Protein AF-A0A7S8EHL2-F1 (afdb_monomer_lite)

Secondary structure (DSSP, 8-state):
-PPPPHHHHHHHHHHHHHHHHHHHHHHHHHHHHHHT--SS--SHHHHHHHHHHHHHHHHHHHHHTSPPPPEEEETTTTEEEEPP-

Structure (mmCIF, N/CA/C/O backbone):
data_AF-A0A7S8EHL2-F1
#
_entry.id   AF-A0A7S8EHL2-F1
#
loop_
_atom_site.group_PDB
_atom_site.id
_atom_site.type_symbol
_atom_site.label_atom_id
_atom_site.label_alt_id
_atom_site.label_comp_id
_atom_site.label_asym_id
_atom_site.label_entity_id
_atom_site.label_seq_id
_atom_site.pdbx_PDB_ins_code
_atom_site.Cartn_x
_atom_site.Cartn_y
_atom_site.Cartn_z
_atom_site.occupancy
_atom_site.B_iso_or_equiv
_atom_site.auth_seq_id
_atom_site.auth_comp_id
_atom_site.auth_asym_id
_atom_site.auth_atom_id
_atom_site.pdbx_PDB_model_num
ATOM 1 N N . MET A 1 1 ? -12.096 27.406 9.856 1.00 46.38 1 MET A N 1
ATOM 2 C CA . MET A 1 1 ? -11.708 25.995 10.068 1.00 46.38 1 MET A CA 1
ATOM 3 C C . MET A 1 1 ? -12.417 25.525 11.327 1.00 46.38 1 MET A C 1
ATOM 5 O O . MET A 1 1 ? -12.098 26.029 12.393 1.00 46.38 1 MET A O 1
ATOM 9 N N . GLY A 1 2 ? -13.471 24.717 11.188 1.00 51.75 2 GLY A N 1
ATOM 10 C CA . GLY A 1 2 ? -14.265 24.235 12.325 1.00 51.75 2 GLY A CA 1
ATOM 11 C C . GLY A 1 2 ? -13.493 23.201 13.143 1.00 51.75 2 GLY A C 1
ATOM 12 O O . GLY A 1 2 ? -12.712 22.437 12.577 1.00 51.75 2 GLY A O 1
ATOM 13 N N . ALA A 1 3 ? -13.677 23.210 14.464 1.00 57.72 3 ALA A N 1
ATOM 14 C CA . ALA A 1 3 ? -13.093 22.213 15.354 1.00 57.72 3 ALA A CA 1
ATOM 15 C C . ALA A 1 3 ? -13.649 20.821 15.013 1.00 57.72 3 ALA A C 1
ATOM 17 O O . ALA A 1 3 ? -14.866 20.657 14.931 1.00 57.72 3 ALA A O 1
ATOM 18 N N . LYS A 1 4 ? -12.761 19.841 14.807 1.00 68.00 4 LYS A N 1
ATOM 19 C CA . LYS A 1 4 ? -13.146 18.435 14.626 1.00 68.00 4 LYS A CA 1
ATOM 20 C C . LYS A 1 4 ? -13.817 17.928 15.901 1.00 68.00 4 LYS A C 1
ATOM 22 O O . LYS A 1 4 ? -13.351 18.222 17.004 1.00 68.00 4 LYS A O 1
ATOM 27 N N . SER A 1 5 ? -14.893 17.166 15.759 1.00 81.94 5 SER A N 1
ATOM 28 C CA . SER A 1 5 ? -15.498 16.464 16.887 1.00 81.94 5 SER A CA 1
ATOM 29 C C . SER A 1 5 ? -14.546 15.382 17.417 1.00 81.94 5 SER A C 1
ATOM 31 O O . SER A 1 5 ? -13.734 14.826 16.676 1.00 81.94 5 SER A O 1
ATOM 33 N N . ILE A 1 6 ? -14.652 15.052 18.708 1.00 78.38 6 ILE A N 1
ATOM 34 C CA . ILE A 1 6 ? -13.861 13.972 19.331 1.00 78.38 6 ILE A CA 1
ATOM 35 C C . ILE A 1 6 ? -14.076 12.646 18.583 1.00 78.38 6 ILE A C 1
ATOM 37 O O . ILE A 1 6 ? -13.141 11.874 18.392 1.00 78.38 6 ILE A O 1
ATOM 41 N N . SER A 1 7 ? -15.300 12.410 18.115 1.00 75.06 7 SER A N 1
ATOM 42 C CA . SER A 1 7 ? -15.684 11.228 17.345 1.00 75.06 7 SER A CA 1
ATOM 43 C C . SER A 1 7 ? -14.951 11.131 16.005 1.00 75.06 7 SER A C 1
ATOM 45 O O . SER A 1 7 ? -14.485 10.052 15.655 1.00 75.06 7 SER A O 1
ATOM 47 N N . GLU A 1 8 ? -14.806 12.243 15.277 1.00 74.75 8 GLU A N 1
ATOM 48 C CA . GLU A 1 8 ? -14.049 12.283 14.017 1.00 74.75 8 GLU A CA 1
ATOM 49 C C . GLU A 1 8 ? -12.558 12.034 14.247 1.00 74.75 8 GLU A C 1
ATOM 51 O O . GLU A 1 8 ? -11.941 11.286 13.496 1.00 74.75 8 GLU A O 1
ATOM 56 N N . ALA A 1 9 ? -11.981 12.607 15.306 1.00 72.62 9 ALA A N 1
ATOM 57 C CA . ALA A 1 9 ? -10.572 12.397 15.633 1.00 72.62 9 ALA A CA 1
ATOM 58 C C . ALA A 1 9 ? -10.267 10.931 15.993 1.00 72.62 9 ALA A C 1
ATOM 60 O O . ALA A 1 9 ? -9.249 10.390 15.568 1.00 72.62 9 ALA A O 1
ATOM 61 N N . LEU A 1 10 ? -11.159 10.274 16.745 1.00 74.44 10 LEU A N 1
ATOM 62 C CA . LEU A 1 10 ? -11.029 8.852 17.080 1.00 74.44 10 LEU A CA 1
ATOM 63 C C . LEU A 1 10 ? -11.162 7.955 15.846 1.00 74.44 10 LEU A C 1
ATOM 65 O O . LEU A 1 10 ? -10.427 6.978 15.725 1.00 74.44 10 LEU A O 1
ATOM 69 N N . TRP A 1 11 ? -12.066 8.298 14.928 1.00 78.56 11 TRP A N 1
ATOM 70 C CA . TRP A 1 11 ? -12.211 7.588 13.659 1.00 78.56 11 TRP A CA 1
ATOM 71 C C . TRP A 1 11 ? -10.967 7.712 12.781 1.00 78.56 11 TRP A C 1
ATOM 73 O O . TRP A 1 11 ? -10.492 6.702 12.277 1.00 78.56 11 TRP A O 1
ATOM 83 N N . GLU A 1 12 ? -10.415 8.919 12.633 1.00 79.94 12 GLU A N 1
ATOM 84 C CA . GLU A 1 12 ? -9.180 9.146 11.869 1.00 79.94 12 GLU A CA 1
ATOM 85 C C . GLU A 1 12 ? -7.989 8.373 12.448 1.00 79.94 12 GLU A C 1
ATOM 87 O O . GLU A 1 12 ? -7.172 7.848 11.695 1.00 79.94 12 GLU A O 1
ATOM 92 N N . GLU A 1 13 ? -7.882 8.288 13.775 1.00 80.81 13 GLU A N 1
ATOM 93 C CA . GLU A 1 13 ? -6.790 7.562 14.422 1.00 80.81 13 GLU A CA 1
ATOM 94 C C . GLU A 1 13 ? -6.951 6.043 14.288 1.00 80.81 13 GLU A C 1
ATOM 96 O O . GLU A 1 13 ? -5.989 5.356 13.951 1.00 80.81 13 GLU A O 1
ATOM 101 N N . ALA A 1 14 ? -8.163 5.511 14.478 1.00 79.50 14 ALA A N 1
ATOM 102 C CA . ALA A 1 14 ? -8.441 4.091 14.261 1.00 79.50 14 ALA A CA 1
ATOM 103 C C . ALA A 1 14 ? -8.175 3.682 12.805 1.00 79.50 14 ALA A C 1
ATOM 105 O O . ALA A 1 14 ? -7.541 2.662 12.544 1.00 79.50 14 ALA A O 1
ATOM 106 N N . ASP A 1 15 ? -8.604 4.517 11.862 1.00 80.94 15 ASP A N 1
ATOM 107 C CA . ASP A 1 15 ? -8.354 4.351 10.438 1.00 80.94 15 ASP A CA 1
ATOM 108 C C . ASP A 1 15 ? -6.851 4.414 10.118 1.00 80.94 15 ASP A C 1
ATOM 110 O O . ASP A 1 15 ? -6.334 3.535 9.433 1.00 80.94 15 ASP A O 1
ATOM 114 N N . ARG A 1 16 ? -6.097 5.368 10.674 1.00 80.62 16 ARG A N 1
ATOM 115 C CA . ARG A 1 16 ? -4.635 5.418 10.503 1.00 80.62 16 ARG A CA 1
ATOM 116 C C . ARG A 1 16 ? -3.951 4.157 11.029 1.00 80.62 16 ARG A C 1
ATOM 118 O O . ARG A 1 16 ? -3.090 3.609 10.347 1.00 80.62 16 ARG A O 1
ATOM 125 N N . LEU A 1 17 ? -4.323 3.696 12.222 1.00 83.81 17 LEU A N 1
ATOM 126 C CA . LEU A 1 17 ? -3.749 2.491 12.827 1.00 83.81 17 LEU A CA 1
ATOM 127 C C . LEU A 1 17 ? -4.038 1.247 11.989 1.00 83.81 17 LEU A C 1
ATOM 129 O O . LEU A 1 17 ? -3.147 0.421 11.803 1.00 83.81 17 LEU A O 1
ATOM 133 N N . LEU A 1 18 ? -5.249 1.152 11.437 1.00 83.81 18 LEU A N 1
ATOM 134 C CA . LEU A 1 18 ? -5.648 0.054 10.565 1.00 83.81 18 LEU A CA 1
ATOM 135 C C . LEU A 1 18 ? -4.791 -0.016 9.293 1.00 83.81 18 LEU A C 1
ATOM 137 O O . LEU A 1 18 ? -4.434 -1.099 8.841 1.00 83.81 18 LEU A O 1
ATOM 141 N N . HIS A 1 19 ? -4.433 1.139 8.732 1.00 85.94 19 HIS A N 1
ATOM 142 C CA . HIS A 1 19 ? -3.666 1.216 7.489 1.00 85.94 19 HIS A CA 1
ATOM 143 C C . HIS A 1 19 ? -2.148 1.237 7.707 1.00 85.94 19 HIS A C 1
ATOM 145 O O . HIS A 1 19 ? -1.408 1.054 6.745 1.00 85.94 19 HIS A O 1
ATOM 151 N N . ALA A 1 20 ? -1.660 1.441 8.935 1.00 86.75 20 ALA A N 1
ATOM 152 C CA . ALA A 1 20 ? -0.252 1.738 9.203 1.00 86.75 20 ALA A CA 1
ATOM 153 C C . ALA A 1 20 ? 0.722 0.696 8.625 1.00 86.75 20 ALA A C 1
ATOM 155 O O . ALA A 1 20 ? 1.706 1.071 7.988 1.00 86.75 20 ALA A O 1
ATOM 156 N N . GLN A 1 21 ? 0.444 -0.600 8.809 1.00 87.12 21 GLN A N 1
ATOM 157 C CA . GLN A 1 21 ? 1.311 -1.663 8.289 1.00 87.12 21 GLN A CA 1
ATOM 158 C C . GLN A 1 21 ? 1.267 -1.730 6.756 1.00 87.12 21 GLN A C 1
ATOM 160 O O . GLN A 1 21 ? 2.31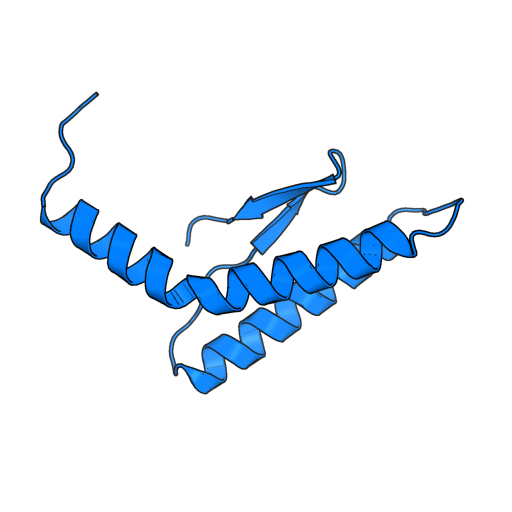0 -1.756 6.105 1.00 87.12 21 GLN A O 1
ATOM 165 N N . TYR A 1 22 ? 0.067 -1.663 6.179 1.00 89.12 22 TYR A N 1
ATOM 166 C CA . TYR A 1 22 ? -0.131 -1.617 4.732 1.00 89.12 22 TYR A CA 1
ATOM 167 C C . TYR A 1 22 ? 0.588 -0.418 4.086 1.00 89.12 22 TYR A C 1
ATOM 169 O O . TYR A 1 22 ? 1.246 -0.568 3.055 1.00 89.12 22 TYR A O 1
ATOM 177 N N . GLU A 1 23 ? 0.543 0.766 4.704 1.00 88.94 23 GLU A N 1
ATOM 178 C CA . GLU A 1 23 ? 1.263 1.944 4.211 1.00 88.94 23 GLU A CA 1
ATOM 179 C C . GLU A 1 23 ? 2.785 1.753 4.219 1.00 88.94 23 GLU A C 1
ATOM 181 O O . GLU A 1 23 ? 3.464 2.223 3.301 1.00 88.94 23 GLU A O 1
ATOM 186 N N . VAL A 1 24 ? 3.334 1.100 5.248 1.00 89.62 24 VAL A N 1
ATOM 187 C CA . VAL A 1 24 ? 4.772 0.802 5.341 1.00 89.62 24 VAL A CA 1
ATOM 188 C C . VAL A 1 24 ? 5.188 -0.154 4.224 1.00 89.62 24 VAL A C 1
ATOM 190 O O . VAL A 1 24 ? 6.137 0.142 3.495 1.00 89.62 24 VAL A O 1
ATOM 193 N N . ASP A 1 25 ? 4.442 -1.239 4.028 1.00 90.19 25 ASP A N 1
ATOM 194 C CA . ASP A 1 25 ? 4.748 -2.240 3.003 1.00 90.19 25 ASP A CA 1
ATOM 195 C C . ASP A 1 25 ? 4.635 -1.653 1.588 1.00 90.19 25 ASP A C 1
ATOM 197 O O . ASP A 1 25 ? 5.499 -1.874 0.737 1.00 90.19 25 ASP A O 1
ATOM 201 N N . ALA A 1 26 ? 3.614 -0.828 1.343 1.00 87.81 26 ALA A N 1
ATOM 202 C CA . ALA A 1 26 ? 3.430 -0.138 0.072 1.00 87.81 26 ALA A CA 1
ATOM 203 C C . ALA A 1 26 ? 4.574 0.844 -0.235 1.00 87.81 26 ALA A C 1
ATOM 205 O O . ALA A 1 26 ? 5.057 0.898 -1.369 1.00 87.81 26 ALA A O 1
ATOM 206 N N . LYS A 1 27 ? 5.061 1.588 0.771 1.00 86.75 27 LYS A N 1
ATOM 207 C CA . LYS A 1 27 ? 6.247 2.455 0.631 1.00 86.75 27 LYS A CA 1
ATOM 208 C C . LYS A 1 27 ? 7.499 1.643 0.316 1.00 86.75 27 LYS A C 1
ATOM 210 O O . LYS A 1 27 ? 8.329 2.082 -0.481 1.00 86.75 27 LYS A O 1
ATOM 215 N N . ASP A 1 28 ? 7.629 0.457 0.900 1.00 89.69 28 ASP A N 1
ATOM 216 C CA . ASP A 1 28 ? 8.742 -0.445 0.627 1.00 89.69 28 ASP A CA 1
ATOM 217 C C . ASP A 1 28 ? 8.714 -1.010 -0.794 1.00 89.69 28 ASP A C 1
ATOM 219 O O . ASP A 1 28 ? 9.760 -1.036 -1.453 1.00 89.69 28 ASP A O 1
ATOM 223 N N . VAL A 1 29 ? 7.537 -1.394 -1.298 1.00 88.81 29 VAL A N 1
ATOM 224 C CA . VAL A 1 29 ? 7.352 -1.774 -2.706 1.00 88.81 29 VAL A CA 1
ATOM 225 C C . VAL A 1 29 ? 7.728 -0.616 -3.616 1.00 88.81 29 VAL A C 1
ATOM 227 O O . VAL A 1 29 ? 8.591 -0.787 -4.477 1.00 88.81 29 VAL A O 1
ATOM 230 N N . PHE A 1 30 ? 7.166 0.570 -3.381 1.00 85.81 30 PHE A N 1
ATOM 231 C CA . PHE A 1 30 ? 7.450 1.750 -4.193 1.00 85.81 30 PHE A CA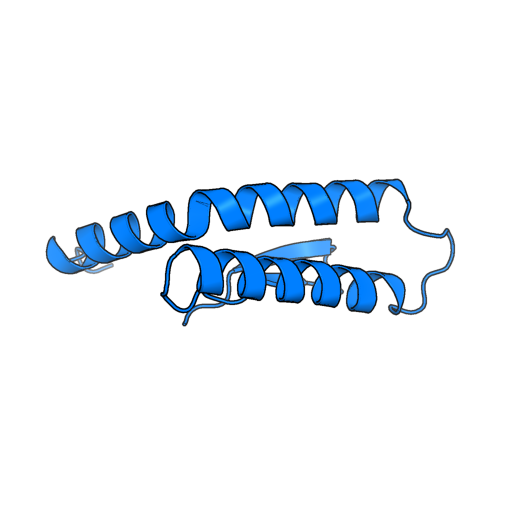 1
ATOM 232 C C . PHE A 1 30 ? 8.947 2.079 -4.213 1.00 85.81 30 PHE A C 1
ATOM 234 O O . PHE A 1 30 ? 9.534 2.243 -5.277 1.00 85.81 30 PHE A O 1
ATOM 241 N N . ARG A 1 31 ? 9.615 2.070 -3.054 1.00 85.44 31 ARG A N 1
ATOM 242 C CA . ARG A 1 31 ? 11.065 2.294 -2.954 1.00 85.44 31 ARG A CA 1
ATOM 243 C C . ARG A 1 31 ? 11.869 1.288 -3.781 1.00 85.44 31 ARG A C 1
ATOM 245 O O . ARG A 1 31 ? 12.809 1.678 -4.471 1.00 85.44 31 ARG A O 1
ATOM 252 N N . ARG A 1 32 ? 11.528 -0.005 -3.718 1.00 85.44 32 ARG A N 1
ATOM 253 C CA . ARG A 1 32 ? 12.193 -1.041 -4.530 1.00 85.44 32 ARG A CA 1
ATOM 254 C C . ARG A 1 32 ? 11.945 -0.826 -6.019 1.00 85.44 32 ARG A C 1
ATOM 256 O O . ARG A 1 32 ? 12.865 -1.029 -6.807 1.00 85.44 32 ARG A O 1
ATOM 263 N N . PHE A 1 33 ? 10.743 -0.400 -6.387 1.00 84.25 33 PHE A N 1
ATOM 264 C CA . PHE A 1 33 ? 10.385 -0.075 -7.762 1.00 84.25 33 PHE A CA 1
ATOM 265 C C . PHE A 1 33 ? 11.167 1.121 -8.302 1.00 84.25 33 PHE A C 1
ATOM 267 O O . PHE A 1 33 ? 11.743 1.015 -9.383 1.00 84.25 33 PHE A O 1
ATOM 274 N N . SER A 1 34 ? 11.254 2.213 -7.542 1.00 80.19 34 SER A N 1
ATOM 275 C CA . SER A 1 34 ? 11.993 3.419 -7.933 1.00 80.19 34 SER A CA 1
ATOM 276 C C . SER A 1 34 ? 13.494 3.159 -8.067 1.00 80.19 34 SER A C 1
ATOM 278 O O . SER A 1 34 ? 14.130 3.663 -8.985 1.00 80.19 34 SER A O 1
ATOM 280 N N . ASN A 1 35 ? 14.067 2.307 -7.208 1.00 82.19 35 ASN A N 1
ATOM 281 C CA . ASN A 1 35 ? 15.485 1.934 -7.287 1.00 82.19 35 ASN A CA 1
ATOM 282 C C . ASN A 1 35 ? 15.833 1.056 -8.500 1.00 82.19 35 ASN A C 1
ATOM 284 O O . ASN A 1 35 ? 17.007 0.941 -8.843 1.00 82.19 35 ASN A O 1
ATOM 288 N N . ASN A 1 36 ? 14.840 0.413 -9.118 1.00 81.69 36 ASN A N 1
ATOM 289 C CA . ASN A 1 36 ? 15.023 -0.494 -10.252 1.00 81.69 36 ASN A CA 1
ATOM 290 C C . ASN A 1 36 ? 14.305 0.005 -11.514 1.00 81.69 36 ASN A C 1
ATOM 292 O O . ASN A 1 36 ? 14.039 -0.789 -12.415 1.00 81.69 36 ASN A O 1
ATOM 296 N N . GLN A 1 37 ? 13.967 1.297 -11.578 1.00 75.94 37 GLN A N 1
ATOM 297 C CA . GLN A 1 37 ? 13.241 1.851 -12.714 1.00 75.94 37 GLN A CA 1
ATOM 298 C C . GLN A 1 37 ? 14.081 1.737 -14.000 1.00 75.94 37 GLN A C 1
ATOM 300 O O . GLN A 1 37 ? 15.251 2.139 -14.007 1.00 75.94 37 GLN A O 1
ATOM 305 N N . PRO A 1 38 ? 13.517 1.196 -15.095 1.00 78.69 38 PRO A N 1
ATOM 306 C CA . PRO A 1 38 ? 14.221 1.145 -16.365 1.00 78.69 38 PRO A CA 1
ATOM 307 C C . PRO A 1 38 ? 14.479 2.564 -16.911 1.00 78.69 38 PRO A C 1
ATOM 309 O O . PRO A 1 38 ? 13.666 3.463 -16.697 1.00 78.69 38 PRO A O 1
ATOM 312 N N . PRO A 1 39 ? 15.581 2.789 -17.657 1.00 73.88 39 PRO A N 1
ATOM 313 C CA . PRO A 1 39 ? 15.938 4.117 -18.174 1.00 73.88 39 PRO A CA 1
ATOM 314 C C . PRO A 1 39 ? 14.899 4.717 -19.128 1.00 73.88 39 PRO A C 1
ATOM 316 O O . PRO A 1 39 ? 14.841 5.931 -19.305 1.00 73.88 39 PRO A O 1
ATOM 319 N N . ILE A 1 40 ? 14.118 3.855 -19.780 1.00 73.75 40 ILE A N 1
ATOM 320 C CA . ILE A 1 40 ? 12.989 4.216 -20.629 1.00 73.75 40 ILE A CA 1
ATOM 321 C C . ILE A 1 40 ? 11.803 3.418 -20.104 1.00 73.75 40 ILE A C 1
ATOM 323 O O . ILE A 1 40 ? 11.816 2.189 -20.148 1.00 73.75 40 ILE A O 1
ATOM 327 N N . ASP A 1 41 ? 10.799 4.131 -19.614 1.00 68.31 41 ASP A N 1
ATOM 328 C CA . ASP A 1 41 ? 9.550 3.577 -19.114 1.00 68.31 41 ASP A CA 1
ATOM 329 C C . ASP A 1 41 ? 8.398 4.305 -19.806 1.00 68.31 41 ASP A C 1
ATOM 331 O O . ASP A 1 41 ? 8.331 5.534 -19.815 1.00 68.31 41 ASP A O 1
ATOM 335 N N . ASN A 1 42 ? 7.513 3.542 -20.436 1.00 69.12 42 ASN A N 1
ATOM 336 C CA . ASN A 1 42 ? 6.305 4.034 -21.097 1.00 69.12 42 ASN A CA 1
ATOM 337 C C . ASN A 1 42 ? 5.098 4.090 -20.136 1.00 69.12 42 ASN A C 1
ATOM 339 O O . ASN A 1 42 ? 3.963 4.227 -20.591 1.00 69.12 42 ASN A O 1
ATOM 343 N N . GLY A 1 43 ? 5.334 3.981 -18.824 1.00 72.06 43 GLY A N 1
ATOM 344 C CA . GLY A 1 43 ? 4.315 3.957 -17.774 1.00 72.06 43 GLY A CA 1
ATOM 345 C C . GLY A 1 43 ? 3.895 2.544 -17.362 1.00 72.06 43 GLY A C 1
ATOM 346 O O . GLY A 1 43 ? 3.191 2.386 -16.363 1.00 72.06 43 GLY A O 1
ATOM 347 N N . GLU A 1 44 ? 4.348 1.505 -18.073 1.00 81.38 44 GLU A N 1
ATOM 348 C CA . GLU A 1 44 ? 4.115 0.103 -17.704 1.00 81.38 44 GLU A CA 1
ATOM 349 C C . GLU A 1 44 ? 4.714 -0.231 -16.335 1.00 81.38 44 GLU A C 1
ATOM 351 O O . GLU A 1 44 ? 4.105 -0.974 -15.559 1.00 81.38 44 GLU A O 1
ATOM 356 N N . TRP A 1 45 ? 5.865 0.357 -15.992 1.00 78.81 45 TRP A N 1
ATOM 357 C CA . TRP A 1 45 ? 6.499 0.115 -14.697 1.00 78.81 45 TRP A CA 1
ATOM 358 C C . TRP A 1 45 ? 5.649 0.646 -13.542 1.00 78.81 45 TRP A C 1
ATOM 360 O O . TRP A 1 45 ? 5.501 -0.018 -12.514 1.00 78.81 45 TRP A O 1
ATOM 370 N N . THR A 1 46 ? 5.046 1.825 -13.708 1.00 78.75 46 THR A N 1
ATOM 371 C CA . THR A 1 46 ? 4.185 2.406 -12.675 1.00 78.75 46 THR A CA 1
ATOM 372 C C . THR A 1 46 ? 2.868 1.650 -12.538 1.00 78.75 46 THR A C 1
ATOM 374 O O . THR A 1 46 ? 2.422 1.419 -11.415 1.00 78.75 46 THR A O 1
ATOM 377 N N . ILE A 1 47 ? 2.282 1.189 -13.649 1.00 84.06 47 ILE A N 1
ATOM 378 C CA . ILE A 1 47 ? 1.093 0.320 -13.627 1.00 84.06 47 ILE A CA 1
ATOM 379 C C . ILE A 1 47 ? 1.399 -0.975 -12.865 1.00 84.06 47 ILE A C 1
ATOM 381 O O . ILE A 1 47 ? 0.614 -1.397 -12.014 1.00 84.06 47 ILE A O 1
ATOM 385 N N . TYR A 1 48 ? 2.561 -1.581 -13.119 1.00 87.94 48 TYR A N 1
ATOM 386 C CA . TYR A 1 48 ? 2.994 -2.781 -12.409 1.00 87.94 48 TYR A CA 1
ATOM 387 C C . TYR A 1 48 ? 3.218 -2.518 -10.909 1.00 87.94 48 TYR A C 1
ATOM 389 O O . TYR A 1 48 ? 2.803 -3.325 -10.077 1.00 87.94 48 TYR A O 1
ATOM 397 N N . CYS A 1 49 ? 3.788 -1.365 -10.544 1.00 87.56 49 CYS A N 1
ATOM 398 C CA . CYS A 1 49 ? 3.933 -0.957 -9.143 1.00 87.56 49 CYS A CA 1
ATOM 399 C C . CYS A 1 49 ? 2.575 -0.806 -8.448 1.00 87.56 49 CYS A C 1
ATOM 401 O O . CYS A 1 49 ? 2.390 -1.300 -7.336 1.00 87.56 49 CYS A O 1
ATOM 403 N N . GLN A 1 50 ? 1.616 -0.152 -9.109 1.00 89.19 50 GLN A N 1
ATOM 404 C CA . GLN A 1 50 ? 0.267 0.031 -8.583 1.00 89.19 50 GLN A CA 1
ATOM 405 C C . GLN A 1 50 ? -0.431 -1.315 -8.358 1.00 89.19 50 GLN A C 1
ATOM 407 O O . GLN A 1 50 ? -1.018 -1.524 -7.301 1.00 89.19 50 GLN A O 1
ATOM 412 N N . ALA A 1 51 ? -0.307 -2.253 -9.302 1.00 91.44 51 ALA A N 1
ATOM 413 C CA . ALA A 1 51 ? -0.888 -3.587 -9.172 1.00 91.44 51 ALA A CA 1
ATOM 414 C C . ALA A 1 51 ? -0.317 -4.372 -7.974 1.00 91.44 51 ALA A C 1
ATOM 416 O O . ALA A 1 51 ? -1.060 -5.063 -7.282 1.00 91.44 51 ALA A O 1
ATOM 417 N N . GLN A 1 52 ? 0.983 -4.238 -7.691 1.00 92.31 52 GLN A N 1
ATOM 418 C CA . GLN A 1 52 ? 1.615 -4.868 -6.523 1.00 92.31 52 GLN A CA 1
ATOM 419 C C . GLN A 1 52 ? 1.103 -4.280 -5.199 1.00 92.31 52 GLN A C 1
ATOM 421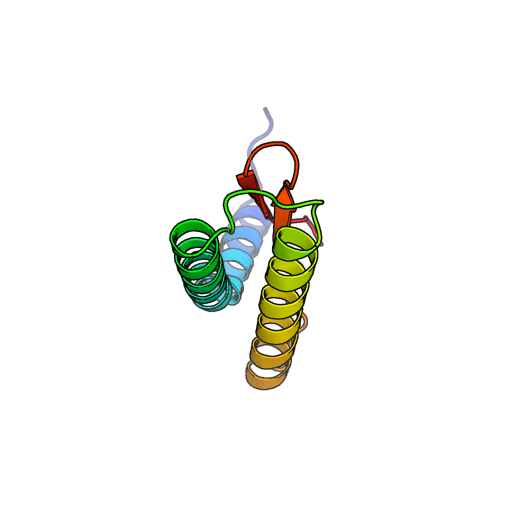 O O . GLN A 1 52 ? 0.861 -5.012 -4.240 1.00 92.31 52 GLN A O 1
ATOM 426 N N . ILE A 1 53 ? 0.904 -2.961 -5.143 1.00 91.69 53 ILE A N 1
ATOM 427 C CA . ILE A 1 53 ? 0.338 -2.291 -3.964 1.00 91.69 53 ILE A CA 1
ATOM 428 C C . ILE A 1 53 ? -1.146 -2.642 -3.781 1.00 91.69 53 ILE A C 1
ATOM 430 O O . ILE A 1 53 ? -1.593 -2.822 -2.647 1.00 91.69 53 ILE A O 1
ATOM 434 N N . ASP A 1 54 ? -1.902 -2.779 -4.871 1.00 92.06 54 ASP A N 1
ATOM 435 C CA . ASP A 1 54 ? -3.295 -3.232 -4.829 1.00 92.06 54 ASP A CA 1
ATOM 436 C C . ASP A 1 54 ? -3.387 -4.684 -4.318 1.00 92.06 54 ASP A C 1
ATOM 438 O O . ASP A 1 54 ? -4.218 -4.977 -3.464 1.00 92.06 54 ASP A O 1
ATOM 442 N N . ALA A 1 55 ? -2.483 -5.575 -4.739 1.00 93.38 55 ALA A N 1
ATOM 443 C CA . ALA A 1 55 ? -2.429 -6.947 -4.227 1.00 93.38 55 ALA A CA 1
ATOM 444 C C . ALA A 1 55 ? -2.074 -7.010 -2.728 1.00 93.38 55 ALA A C 1
ATOM 446 O O . ALA A 1 55 ? -2.657 -7.797 -1.983 1.00 93.38 55 ALA A O 1
ATOM 447 N N . LEU A 1 56 ? -1.152 -6.156 -2.264 1.00 93.25 56 LEU A N 1
ATOM 448 C CA . LEU A 1 56 ? -0.843 -6.024 -0.835 1.00 93.25 56 LEU A CA 1
ATOM 449 C C . LEU A 1 56 ? -2.054 -5.558 -0.028 1.00 93.25 56 LEU A C 1
ATOM 451 O O . LEU A 1 56 ? -2.288 -6.061 1.067 1.00 93.25 56 LEU A O 1
ATOM 455 N N . ARG A 1 57 ? -2.830 -4.609 -0.562 1.00 93.06 57 ARG A N 1
ATOM 456 C CA . ARG A 1 57 ? -4.064 -4.150 0.081 1.00 93.06 57 ARG A CA 1
ATOM 457 C C . ARG A 1 57 ? -5.020 -5.313 0.299 1.00 93.06 57 ARG A C 1
ATOM 459 O O . ARG A 1 57 ? -5.567 -5.436 1.387 1.00 93.06 57 ARG A O 1
ATOM 466 N N . ASP A 1 58 ? -5.218 -6.131 -0.730 1.00 92.88 58 ASP A N 1
ATOM 467 C CA . ASP A 1 58 ? -6.157 -7.249 -0.684 1.00 92.88 58 ASP A CA 1
ATOM 468 C C . ASP A 1 58 ? -5.692 -8.305 0.332 1.00 92.88 58 ASP A C 1
ATOM 470 O O . ASP A 1 58 ? -6.490 -8.744 1.155 1.00 92.88 58 ASP A O 1
ATOM 474 N N . TYR A 1 59 ? -4.388 -8.601 0.379 1.00 93.12 59 TYR A N 1
ATOM 475 C CA . TYR A 1 59 ? -3.792 -9.464 1.405 1.00 93.12 59 TYR A CA 1
ATOM 476 C C . TYR A 1 59 ? -4.052 -8.952 2.832 1.00 93.12 59 TYR A C 1
ATOM 478 O O . TYR A 1 59 ? -4.577 -9.678 3.675 1.00 93.12 59 TYR A O 1
ATOM 486 N N . HIS A 1 60 ? -3.735 -7.682 3.104 1.00 90.62 60 HIS A N 1
ATOM 487 C CA . HIS A 1 60 ? -3.936 -7.087 4.431 1.00 90.62 60 HIS A CA 1
ATOM 488 C C . HIS A 1 60 ? -5.421 -6.977 4.798 1.00 90.62 60 HIS A C 1
ATOM 490 O O . HIS A 1 60 ? -5.794 -7.174 5.953 1.00 90.62 60 HIS A O 1
ATOM 496 N N . ALA A 1 61 ? -6.286 -6.686 3.824 1.00 91.06 61 ALA A N 1
ATOM 497 C CA . ALA A 1 61 ? -7.729 -6.634 4.031 1.00 91.06 61 ALA A CA 1
ATOM 498 C C . ALA A 1 61 ? -8.303 -8.009 4.408 1.00 91.06 61 ALA A C 1
ATOM 500 O O . ALA A 1 61 ? -9.172 -8.095 5.279 1.00 91.06 61 ALA A O 1
ATOM 501 N N . GLU A 1 62 ? -7.799 -9.083 3.792 1.00 92.75 62 GLU A N 1
ATOM 502 C CA . GLU A 1 62 ? -8.151 -10.458 4.150 1.00 92.75 62 GLU A CA 1
ATOM 503 C C . GLU A 1 62 ? -7.664 -10.827 5.558 1.00 92.75 62 GLU A C 1
ATOM 505 O O . GLU A 1 62 ? -8.450 -11.352 6.347 1.00 92.75 62 GLU A O 1
ATOM 510 N N . GLU A 1 63 ? -6.414 -10.508 5.913 1.00 91.56 63 GLU A N 1
ATOM 511 C CA . GLU A 1 63 ? -5.867 -10.800 7.249 1.00 91.56 63 GLU A CA 1
ATOM 512 C C . GLU A 1 63 ? -6.606 -10.062 8.373 1.00 91.56 63 GLU A C 1
ATOM 514 O O . GLU A 1 63 ? -6.855 -10.629 9.440 1.00 91.56 63 GLU A O 1
ATOM 519 N N . LE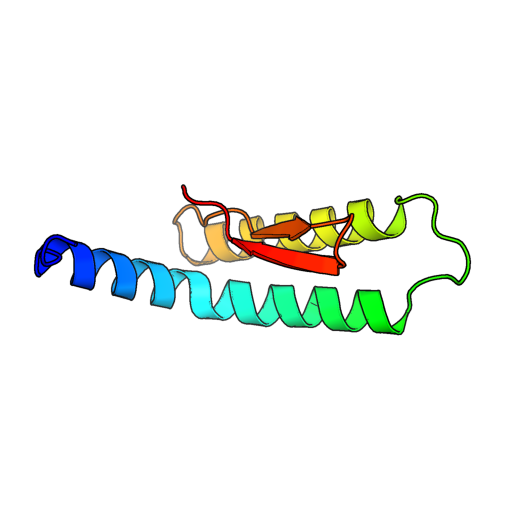U A 1 64 ? -6.971 -8.799 8.142 1.00 87.38 64 LEU A N 1
ATOM 520 C CA . LEU A 1 64 ? -7.677 -7.969 9.120 1.00 87.38 64 LEU A CA 1
ATOM 521 C C . LEU A 1 64 ? -9.195 -8.213 9.126 1.00 87.38 64 LEU A C 1
ATOM 523 O O . LEU A 1 64 ? -9.883 -7.772 10.049 1.00 87.38 64 LEU A O 1
ATOM 527 N N . GLY A 1 65 ? -9.730 -8.888 8.104 1.00 88.19 65 GLY A N 1
ATOM 528 C CA . GLY A 1 65 ? -11.166 -9.105 7.924 1.00 88.19 65 GLY A CA 1
ATOM 529 C C . GLY A 1 65 ? -11.958 -7.821 7.653 1.00 88.19 65 GLY A C 1
ATOM 530 O O . GLY A 1 65 ? -13.169 -7.787 7.884 1.00 88.19 65 GLY A O 1
ATOM 531 N N . VAL A 1 66 ? -11.295 -6.755 7.195 1.00 87.00 66 VAL A N 1
ATOM 532 C CA . VAL A 1 66 ? -11.911 -5.452 6.916 1.00 87.00 66 VAL A CA 1
ATOM 533 C C . VAL A 1 66 ? -11.335 -4.835 5.642 1.00 87.00 66 VAL A C 1
ATOM 535 O O . VAL A 1 66 ? -10.138 -4.956 5.388 1.00 87.00 66 VAL A O 1
ATOM 538 N N . PRO A 1 67 ? -12.156 -4.146 4.830 1.00 87.31 67 PRO A N 1
ATOM 539 C CA . PRO A 1 67 ? -11.667 -3.497 3.622 1.00 87.31 67 PRO A CA 1
ATOM 540 C C . PRO A 1 67 ? -10.734 -2.331 3.970 1.00 87.31 67 PRO A C 1
ATOM 542 O O . PRO A 1 67 ? -11.076 -1.467 4.779 1.00 87.31 67 PRO A O 1
ATOM 545 N N . LEU A 1 68 ? -9.575 -2.288 3.313 1.00 87.00 68 LEU A N 1
ATOM 546 C CA . LEU A 1 68 ? -8.631 -1.176 3.388 1.00 87.00 68 LEU A CA 1
ATOM 547 C C . LEU A 1 68 ? -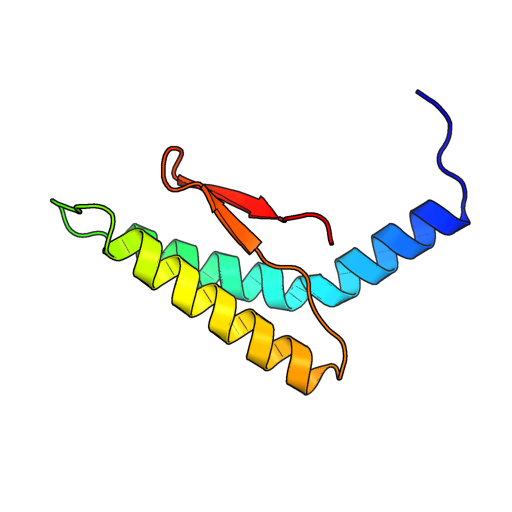8.817 -0.221 2.209 1.00 87.00 68 LEU A C 1
ATOM 549 O O . LEU A 1 68 ? -9.238 -0.608 1.116 1.00 87.00 68 LEU A O 1
ATOM 553 N N . ARG A 1 69 ? -8.462 1.046 2.411 1.00 86.69 69 ARG A N 1
ATOM 554 C CA . ARG A 1 69 ? -8.440 2.052 1.348 1.00 86.69 69 ARG A CA 1
ATOM 555 C C . ARG A 1 69 ? -7.345 1.749 0.347 1.00 86.69 69 ARG A C 1
ATOM 557 O O . ARG A 1 69 ? -6.305 1.184 0.674 1.00 86.69 69 ARG A O 1
ATOM 564 N N . ARG A 1 70 ? -7.569 2.185 -0.887 1.00 86.38 70 ARG A N 1
ATOM 565 C CA . ARG A 1 70 ? -6.573 2.084 -1.946 1.00 86.38 70 ARG A CA 1
ATOM 566 C C . ARG A 1 70 ? -5.533 3.194 -1.809 1.00 86.38 70 ARG A C 1
ATOM 568 O O . ARG A 1 70 ? -5.873 4.371 -1.720 1.00 86.38 70 ARG A O 1
ATOM 575 N N . ILE A 1 71 ? -4.267 2.810 -1.852 1.00 84.62 71 ILE A N 1
ATOM 576 C CA . ILE A 1 71 ? -3.156 3.719 -2.123 1.00 84.62 71 ILE A CA 1
ATOM 577 C C . ILE A 1 71 ? -3.058 3.905 -3.631 1.00 84.62 71 ILE A C 1
ATOM 579 O O . ILE A 1 71 ? -2.936 2.913 -4.344 1.00 84.62 71 ILE A O 1
ATOM 583 N N . GLU A 1 72 ? -3.053 5.142 -4.114 1.00 83.12 72 GLU A N 1
ATOM 584 C CA . GLU A 1 72 ? -2.767 5.456 -5.511 1.00 83.12 72 GLU A CA 1
ATOM 585 C C . GLU A 1 72 ? -1.380 6.094 -5.641 1.00 83.12 72 GLU A C 1
ATOM 587 O O . GLU A 1 72 ? -1.009 7.012 -4.905 1.00 83.12 72 GLU A O 1
ATOM 592 N N . ILE A 1 73 ? -0.588 5.586 -6.576 1.00 72.69 73 ILE A N 1
ATOM 593 C CA . ILE A 1 73 ? 0.690 6.179 -6.951 1.00 72.69 73 ILE A CA 1
ATOM 594 C C . ILE A 1 73 ? 0.409 7.231 -8.025 1.00 72.69 73 ILE A C 1
ATOM 596 O O . ILE A 1 73 ? -0.079 6.901 -9.106 1.00 72.69 73 ILE A O 1
ATOM 600 N N . ASP A 1 74 ? 0.745 8.493 -7.755 1.00 69.50 74 ASP A N 1
ATOM 601 C CA . ASP A 1 74 ? 0.730 9.540 -8.774 1.00 69.50 74 ASP A CA 1
ATOM 602 C C . ASP A 1 74 ? 1.883 9.292 -9.755 1.00 69.50 74 ASP A C 1
ATOM 604 O O . ASP A 1 74 ? 3.057 9.550 -9.475 1.00 69.50 74 ASP A O 1
ATOM 608 N N . ILE A 1 75 ? 1.513 8.781 -10.926 1.00 56.94 75 ILE A N 1
ATOM 609 C CA . ILE A 1 75 ? 2.410 8.402 -12.022 1.00 56.94 75 ILE A CA 1
ATOM 610 C C . ILE A 1 75 ? 3.145 9.615 -12.608 1.00 56.94 75 ILE A C 1
ATOM 612 O O . ILE A 1 75 ? 4.259 9.486 -13.109 1.00 56.94 75 ILE A O 1
ATOM 616 N N . VAL A 1 76 ? 2.541 10.804 -12.546 1.00 54.84 76 VAL A N 1
ATOM 617 C CA . VAL A 1 76 ? 3.077 12.018 -13.178 1.00 54.84 76 VAL A CA 1
ATOM 618 C C . VAL A 1 76 ? 4.096 12.700 -12.271 1.00 54.84 76 VAL A C 1
ATOM 620 O O . VAL A 1 76 ? 5.055 13.299 -12.758 1.00 54.84 76 VAL A O 1
ATOM 623 N N . LYS A 1 77 ? 3.899 12.612 -10.953 1.00 55.06 77 LYS A N 1
ATOM 624 C CA . LYS A 1 77 ? 4.765 13.267 -9.964 1.00 55.06 77 LYS A CA 1
ATOM 625 C C . LYS A 1 77 ? 5.723 12.324 -9.243 1.00 55.06 77 LYS A C 1
ATOM 627 O O . LYS A 1 77 ? 6.650 12.806 -8.600 1.00 55.06 77 LYS A O 1
ATOM 632 N N . GLY A 1 78 ? 5.519 11.007 -9.334 1.00 53.16 78 GLY A N 1
ATOM 633 C CA . GLY A 1 78 ? 6.249 10.038 -8.512 1.00 53.16 78 GLY A CA 1
ATOM 634 C C . GLY A 1 78 ? 5.929 10.184 -7.020 1.00 53.16 78 GLY A C 1
ATOM 635 O O . GLY A 1 78 ? 6.765 9.870 -6.173 1.0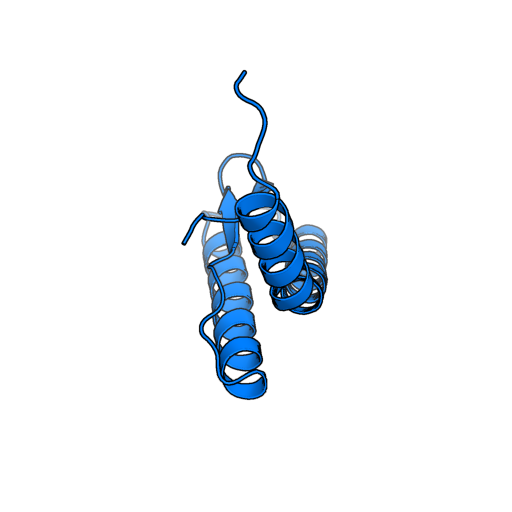0 53.16 78 GLY A O 1
ATOM 636 N N . GLU A 1 79 ? 4.742 10.701 -6.699 1.00 52.78 79 GLU A N 1
ATOM 637 C CA . GLU A 1 79 ? 4.285 10.962 -5.334 1.00 52.78 79 GLU A CA 1
ATOM 638 C C . GLU A 1 79 ? 3.208 9.949 -4.921 1.00 52.78 79 GLU A C 1
ATOM 640 O O . GLU A 1 79 ? 2.489 9.389 -5.744 1.00 52.78 79 GLU A O 1
ATOM 645 N N . TYR A 1 80 ? 3.102 9.688 -3.622 1.00 53.62 80 TYR A N 1
ATOM 646 C CA . TYR A 1 80 ? 2.146 8.744 -3.046 1.00 53.62 80 TYR A CA 1
ATOM 647 C C . TYR A 1 80 ? 0.885 9.487 -2.595 1.00 53.62 80 TYR A C 1
ATOM 649 O O . TYR A 1 80 ? 0.985 10.442 -1.818 1.00 53.62 80 TYR A O 1
ATOM 657 N N . VAL A 1 81 ? -0.299 9.035 -3.018 1.00 62.44 81 VAL A N 1
ATOM 658 C CA . VAL A 1 81 ? -1.584 9.611 -2.606 1.00 62.44 81 VAL A CA 1
ATOM 659 C C . VAL A 1 81 ? -2.473 8.523 -2.008 1.00 62.44 81 VAL A C 1
ATOM 661 O O . VAL A 1 81 ? -2.873 7.571 -2.669 1.00 62.44 81 VAL A O 1
ATOM 664 N N . LEU A 1 82 ? -2.828 8.672 -0.733 1.00 58.25 82 LEU A N 1
ATOM 665 C CA . LEU A 1 82 ? -3.844 7.824 -0.118 1.00 58.25 82 LEU A CA 1
ATOM 666 C C . LEU A 1 82 ? -5.230 8.288 -0.587 1.00 58.25 82 LEU A C 1
ATOM 668 O O . LEU A 1 82 ? -5.602 9.441 -0.339 1.00 58.25 82 LEU A O 1
ATOM 672 N N . LEU A 1 83 ? -6.005 7.420 -1.241 1.00 57.47 83 LEU A N 1
ATOM 673 C CA . LEU A 1 83 ? -7.377 7.767 -1.597 1.00 57.47 83 LEU A CA 1
ATOM 674 C C . LEU A 1 83 ? -8.264 7.715 -0.356 1.00 57.47 83 LEU A C 1
ATOM 676 O O . LEU A 1 83 ? -8.155 6.822 0.487 1.00 57.47 83 LEU A O 1
ATOM 680 N N . LYS A 1 84 ? -9.161 8.695 -0.246 1.00 42.38 84 LYS A N 1
ATOM 681 C CA . LYS A 1 84 ? -10.242 8.631 0.737 1.00 42.38 84 LYS A CA 1
ATOM 682 C C . LYS A 1 84 ? -11.177 7.463 0.378 1.00 42.38 84 LYS A C 1
ATOM 684 O O . LYS A 1 84 ? -11.301 7.167 -0.811 1.00 42.38 84 LYS A O 1
ATOM 689 N N . PRO A 1 85 ? -11.777 6.803 1.384 1.00 50.59 85 PRO A N 1
ATOM 690 C CA . PRO A 1 85 ? -12.757 5.753 1.138 1.00 50.59 85 PRO A CA 1
ATOM 691 C C . PRO A 1 85 ? -13.984 6.302 0.402 1.00 50.59 85 PRO A C 1
ATOM 693 O O . PRO A 1 85 ? -14.294 7.506 0.581 1.00 50.59 85 PRO A O 1
#

Sequence (85 aa):
MGAKSISEALWEEADRLLHAQYEVDAKDVFRRFSNNQPPIDNGEWTIYCQAQIDALRDYHAEELGVPLRRIEIDIVKGEYVLLKP

Radius of gyration: 15.16 Å; chains: 1; bounding box: 32×37×40 Å

Foldseek 3Di:
DDDDDPVVVVVVVVLCVLCVVLVVVLVVLLVVLVVPPDPDDPCVSVVVSQVVSVVSQVVSCVVVVHHHFRWHQPSVPRDIDTDDD

pLDDT: mean 78.83, std 12.92, range [42.38, 93.38]